Protein AF-A0A438EUP6-F1 (afdb_monomer)

Organism: Vitis vinifera (NCBI:txid29760)

Structure (mmCIF, N/CA/C/O backbone):
data_AF-A0A438EUP6-F1
#
_entry.id   AF-A0A438EUP6-F1
#
loop_
_atom_site.group_PDB
_atom_site.id
_atom_site.type_symbol
_atom_site.label_atom_id
_atom_site.label_alt_id
_atom_site.label_comp_id
_atom_site.label_asym_id
_atom_site.label_entity_id
_atom_site.label_seq_id
_atom_site.pdbx_PDB_ins_code
_atom_site.Cartn_x
_atom_site.Cartn_y
_atom_site.Cartn_z
_atom_site.occupancy
_atom_site.B_iso_or_equiv
_atom_site.auth_seq_id
_atom_site.auth_comp_id
_atom_site.auth_asym_id
_atom_site.auth_atom_id
_atom_site.pdbx_PDB_model_num
ATOM 1 N N . MET A 1 1 ? -11.609 48.259 -46.778 1.00 45.72 1 MET A N 1
ATOM 2 C CA . MET A 1 1 ? -11.400 47.012 -46.012 1.00 45.72 1 MET A CA 1
ATOM 3 C C . MET A 1 1 ? -10.054 47.133 -45.305 1.00 45.72 1 MET A C 1
ATOM 5 O O . MET A 1 1 ? -9.038 47.086 -45.980 1.00 45.72 1 MET A O 1
ATOM 9 N N . GLN A 1 2 ? -10.028 47.415 -44.001 1.00 51.19 2 GLN A N 1
ATOM 10 C CA . GLN A 1 2 ? -8.788 47.472 -43.207 1.00 51.19 2 GLN A CA 1
ATOM 11 C C . GLN A 1 2 ? -8.626 46.145 -42.447 1.00 51.19 2 GLN A C 1
ATOM 13 O O . GLN A 1 2 ? -9.627 45.656 -41.915 1.00 51.19 2 GLN A O 1
ATOM 18 N N . PRO A 1 3 ? -7.425 45.541 -42.387 1.00 52.53 3 PRO A N 1
ATOM 19 C CA . PRO A 1 3 ? -7.215 44.334 -41.605 1.00 52.53 3 PRO A CA 1
ATOM 20 C C . PRO A 1 3 ? -7.129 44.685 -40.114 1.00 52.53 3 PRO A C 1
ATOM 22 O O . PRO A 1 3 ? -6.519 45.675 -39.715 1.00 52.53 3 PRO A O 1
ATOM 25 N N . ARG A 1 4 ? -7.787 43.878 -39.282 1.00 51.81 4 ARG A N 1
ATOM 26 C CA . ARG A 1 4 ? -7.863 44.078 -37.830 1.00 51.81 4 ARG A CA 1
ATOM 27 C C . ARG A 1 4 ? -6.495 43.801 -37.179 1.00 51.81 4 ARG A C 1
ATOM 29 O O . ARG A 1 4 ? -5.836 42.850 -37.600 1.00 51.81 4 ARG A O 1
ATOM 36 N N . PRO A 1 5 ? -6.069 44.555 -36.147 1.00 56.19 5 PRO A N 1
ATOM 37 C CA . PRO A 1 5 ? -4.787 44.306 -35.495 1.00 56.19 5 PRO A CA 1
ATOM 38 C C . PRO A 1 5 ? -4.802 42.961 -34.764 1.00 56.19 5 PRO A C 1
ATOM 40 O O . PRO A 1 5 ? -5.725 42.674 -33.998 1.00 56.19 5 PRO A O 1
ATOM 43 N N . SER A 1 6 ? -3.763 42.153 -34.964 1.00 57.06 6 SER A N 1
ATOM 44 C CA . SER A 1 6 ? -3.532 40.944 -34.175 1.00 57.06 6 SER A CA 1
ATOM 45 C C . SER A 1 6 ? -3.096 41.342 -32.768 1.00 57.06 6 SER A C 1
ATOM 47 O O . SER A 1 6 ? -1.969 41.782 -32.556 1.00 57.06 6 SER A O 1
ATOM 49 N N . HIS A 1 7 ? -3.995 41.210 -31.795 1.00 60.62 7 HIS A N 1
ATOM 50 C CA . HIS A 1 7 ? -3.652 41.401 -30.391 1.00 60.62 7 HIS A CA 1
ATOM 51 C C . HIS A 1 7 ? -2.662 40.307 -29.953 1.00 60.62 7 HIS A C 1
ATOM 53 O O . HIS A 1 7 ? -2.971 39.122 -30.120 1.00 60.62 7 HIS A O 1
ATOM 59 N N . PRO A 1 8 ? -1.497 40.645 -29.372 1.00 54.81 8 PRO A N 1
ATOM 60 C CA . PRO A 1 8 ? -0.644 39.640 -28.763 1.00 54.81 8 PRO A CA 1
ATOM 61 C C . PRO A 1 8 ? -1.373 39.090 -27.536 1.00 54.81 8 PRO A C 1
ATOM 63 O O . PRO A 1 8 ? -1.639 39.806 -26.569 1.00 54.81 8 PRO A O 1
ATOM 66 N N . ARG A 1 9 ? -1.735 37.806 -27.580 1.00 56.28 9 ARG A N 1
ATOM 67 C CA . ARG A 1 9 ? -2.243 37.090 -26.412 1.00 56.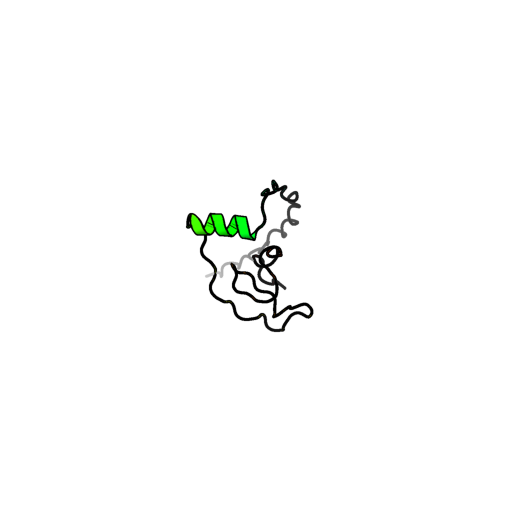28 9 ARG A CA 1
ATOM 68 C C . ARG A 1 9 ? -1.098 36.997 -25.410 1.00 56.28 9 ARG A C 1
ATOM 70 O O . ARG A 1 9 ? -0.232 36.134 -25.539 1.00 56.28 9 ARG A O 1
ATOM 77 N N . ALA A 1 10 ? -1.087 37.897 -24.429 1.00 56.62 10 ALA A N 1
ATOM 78 C CA . ALA A 1 10 ? -0.231 37.783 -23.261 1.00 56.62 10 ALA A CA 1
ATOM 79 C C . ALA A 1 10 ? -0.581 36.466 -22.558 1.00 56.62 10 ALA A C 1
ATOM 81 O O . ALA A 1 10 ? -1.569 36.358 -21.832 1.00 56.62 10 ALA A O 1
ATOM 82 N N . THR A 1 11 ? 0.198 35.428 -22.848 1.00 55.78 11 THR A N 1
ATOM 83 C CA . THR A 1 11 ? 0.100 34.135 -22.180 1.00 55.78 11 THR A CA 1
ATOM 84 C C . THR A 1 11 ? 0.889 34.265 -20.889 1.00 55.78 11 THR A C 1
ATOM 86 O O . THR A 1 11 ? 1.982 33.726 -20.745 1.00 55.78 11 THR A O 1
ATOM 89 N N . THR A 1 12 ? 0.366 35.065 -19.962 1.00 57.81 12 THR A N 1
ATOM 90 C CA . THR A 1 12 ? 0.886 35.121 -18.601 1.00 57.81 12 THR A CA 1
ATOM 91 C C . THR A 1 12 ? 0.506 33.802 -17.945 1.00 57.81 12 THR A C 1
ATOM 93 O O . THR A 1 12 ? -0.566 33.671 -17.357 1.00 57.81 12 THR A O 1
ATOM 96 N N . HIS A 1 13 ? 1.361 32.789 -18.096 1.00 60.84 13 HIS A N 1
ATOM 97 C CA . HIS A 1 13 ? 1.332 31.646 -17.198 1.00 60.84 13 HIS A CA 1
ATOM 98 C C . HIS A 1 13 ? 1.509 32.209 -15.783 1.00 60.84 13 HIS A C 1
ATOM 100 O O . HIS A 1 13 ? 2.512 32.886 -15.536 1.00 60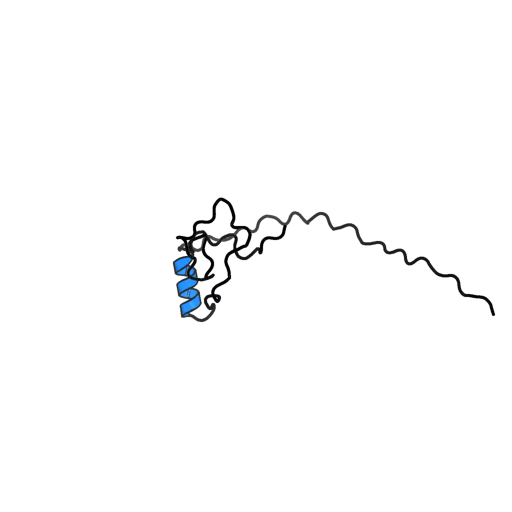.84 13 HIS A O 1
ATOM 106 N N . PRO A 1 14 ? 0.551 32.002 -14.860 1.00 63.56 14 PRO A N 1
ATOM 107 C CA . PRO A 1 14 ? 0.788 32.362 -13.474 1.00 63.56 14 PRO A CA 1
ATOM 108 C C . PRO A 1 14 ? 2.063 31.639 -13.022 1.00 63.56 14 PRO A C 1
ATOM 110 O O . PRO A 1 14 ? 2.250 30.473 -13.395 1.00 63.56 14 PRO A O 1
ATOM 113 N N . PRO A 1 15 ? 2.953 32.301 -12.263 1.00 65.88 15 PRO A N 1
ATOM 114 C CA . PRO A 1 15 ? 4.149 31.646 -11.763 1.00 65.88 15 PRO A CA 1
ATOM 115 C C . PRO A 1 15 ? 3.730 30.370 -11.022 1.00 65.88 15 PRO A C 1
ATOM 117 O O . PRO A 1 15 ? 2.697 30.384 -10.334 1.00 65.88 15 PRO A O 1
ATOM 120 N N . PRO A 1 16 ? 4.475 29.259 -11.173 1.00 62.62 16 PRO A N 1
ATOM 121 C CA . PRO A 1 16 ? 4.204 28.056 -10.406 1.00 62.62 16 PRO A CA 1
ATOM 122 C C . PRO A 1 16 ? 4.173 28.473 -8.942 1.00 62.62 16 PRO A C 1
ATOM 124 O O . PRO A 1 16 ? 5.144 29.034 -8.433 1.00 62.62 16 PRO A O 1
ATOM 127 N N . ARG A 1 17 ? 3.014 28.295 -8.294 1.00 64.50 17 ARG A N 1
ATOM 128 C CA . ARG A 1 17 ? 2.875 28.619 -6.873 1.00 64.50 17 ARG A CA 1
ATOM 129 C C . ARG A 1 17 ? 4.027 27.894 -6.179 1.00 64.50 17 ARG A C 1
ATOM 131 O O . ARG A 1 17 ? 4.131 26.685 -6.409 1.0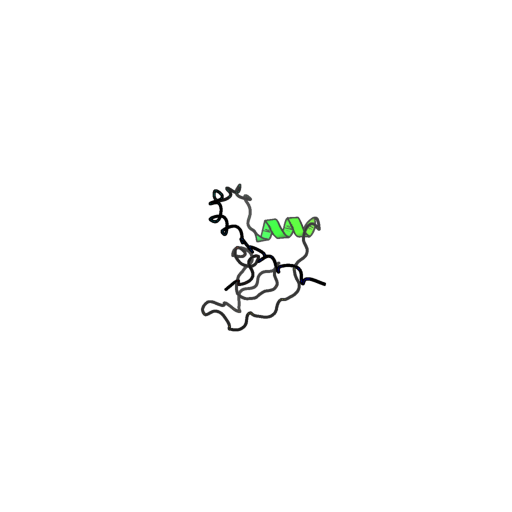0 64.50 17 ARG A O 1
ATOM 138 N N . PRO A 1 18 ? 4.896 28.584 -5.411 1.00 63.66 18 PRO A N 1
ATOM 139 C CA . PRO A 1 18 ? 5.948 27.903 -4.673 1.00 63.66 18 PRO A CA 1
ATOM 140 C C . PRO A 1 18 ? 5.230 26.822 -3.896 1.00 63.66 18 PRO A C 1
ATOM 142 O O . PRO A 1 18 ? 4.277 27.154 -3.187 1.00 63.66 18 PRO A O 1
ATOM 145 N N . TYR A 1 19 ? 5.569 25.560 -4.185 1.00 62.50 19 TYR A N 1
ATOM 146 C CA . TYR A 1 19 ? 4.916 24.379 -3.638 1.00 62.50 19 TYR A CA 1
ATOM 147 C C . TYR A 1 19 ? 4.561 24.698 -2.202 1.00 62.50 19 TYR A C 1
ATOM 149 O O . TYR A 1 19 ? 5.469 24.881 -1.392 1.00 62.50 19 TYR A O 1
ATOM 157 N N . ALA A 1 20 ? 3.271 24.933 -1.933 1.00 64.31 20 ALA A N 1
ATOM 158 C CA . ALA A 1 20 ? 2.860 25.350 -0.608 1.00 64.31 20 ALA A CA 1
ATOM 159 C C . ALA A 1 20 ? 3.418 24.268 0.304 1.00 64.31 20 ALA A C 1
ATOM 161 O O . ALA A 1 20 ? 3.066 23.101 0.110 1.00 64.31 20 ALA A O 1
ATOM 162 N N . GLN A 1 21 ? 4.363 24.641 1.172 1.00 66.62 21 GLN A N 1
ATOM 163 C CA . GLN A 1 21 ? 5.006 23.748 2.124 1.00 66.62 21 GLN A CA 1
ATOM 164 C C . GLN A 1 21 ? 3.900 23.314 3.076 1.00 66.62 21 GLN A C 1
ATOM 166 O O . GLN A 1 21 ? 3.664 23.916 4.120 1.00 66.62 21 GLN A O 1
ATOM 171 N N . ARG A 1 22 ? 3.099 22.351 2.620 1.00 71.06 22 ARG A N 1
ATOM 172 C CA . ARG A 1 22 ? 2.015 21.778 3.386 1.00 71.06 22 ARG A CA 1
ATOM 173 C C . ARG A 1 22 ? 2.712 21.069 4.531 1.00 71.06 22 ARG A C 1
ATOM 175 O O . ARG A 1 22 ? 3.578 20.237 4.252 1.00 71.06 22 ARG A O 1
ATOM 182 N N . PRO A 1 23 ? 2.368 21.397 5.785 1.00 80.12 23 PRO A N 1
ATOM 183 C CA . PRO A 1 23 ? 2.897 20.671 6.920 1.00 80.12 23 PRO A CA 1
ATOM 184 C C . PRO A 1 23 ? 2.768 19.169 6.670 1.00 80.12 23 PRO A C 1
ATOM 186 O O . PRO A 1 23 ? 1.747 18.711 6.137 1.00 80.12 23 PRO A O 1
ATOM 189 N N . ALA A 1 24 ? 3.819 18.420 7.006 1.00 81.62 24 ALA A N 1
ATOM 190 C CA . ALA A 1 24 ? 3.792 16.971 6.898 1.00 81.62 24 ALA A CA 1
ATOM 191 C C . ALA A 1 24 ? 2.549 16.446 7.627 1.00 81.62 24 ALA A C 1
ATOM 193 O O . ALA A 1 24 ? 2.246 16.869 8.746 1.00 81.62 24 ALA A O 1
ATOM 194 N N . ARG A 1 25 ? 1.798 15.555 6.974 1.00 84.06 25 ARG A N 1
ATOM 195 C CA . ARG A 1 25 ? 0.620 14.960 7.605 1.00 84.06 25 ARG A CA 1
ATOM 196 C C . ARG A 1 25 ? 1.087 14.135 8.796 1.00 84.06 25 ARG A C 1
ATOM 198 O O . ARG A 1 25 ? 1.924 13.250 8.647 1.00 84.06 25 ARG A O 1
ATOM 205 N N . GLN A 1 26 ? 0.524 14.428 9.958 1.00 86.38 26 GLN A N 1
ATOM 206 C CA . GLN A 1 26 ? 0.658 13.581 11.130 1.00 86.38 26 GLN A CA 1
ATOM 207 C C . GLN A 1 26 ? -0.403 12.488 11.031 1.00 86.38 26 GLN A C 1
ATOM 209 O O . GLN A 1 26 ? -1.589 12.782 10.890 1.00 86.38 26 GLN A O 1
ATOM 214 N N . PHE A 1 27 ? 0.032 11.234 11.059 1.00 84.31 27 PHE A N 1
ATOM 215 C CA . PHE A 1 27 ? -0.859 10.081 11.044 1.00 84.31 27 PHE A CA 1
ATOM 216 C C . PHE A 1 27 ? -0.866 9.424 12.417 1.00 84.31 27 PHE A C 1
ATOM 218 O O . PHE A 1 27 ? 0.176 9.298 13.061 1.00 84.31 27 PHE A O 1
ATOM 225 N N . THR A 1 28 ? -2.039 8.975 12.852 1.00 89.50 28 THR A N 1
ATOM 226 C CA . THR A 1 28 ? -2.151 8.115 14.027 1.00 89.50 28 THR A CA 1
ATOM 227 C C . THR A 1 28 ? -1.575 6.735 13.692 1.00 89.50 28 THR A C 1
ATOM 229 O O . THR A 1 28 ? -1.929 6.180 12.647 1.00 89.50 28 THR A O 1
ATOM 232 N N . PRO A 1 29 ? -0.711 6.156 14.544 1.00 86.81 29 PRO A N 1
ATOM 233 C CA . PRO A 1 29 ? -0.228 4.795 14.347 1.00 86.81 29 PRO A CA 1
ATOM 234 C C . PRO A 1 29 ? -1.389 3.795 14.281 1.00 86.81 29 PRO A C 1
ATOM 236 O O . PRO A 1 29 ? -2.295 3.837 15.110 1.00 86.81 29 PRO A O 1
ATOM 239 N N . LEU A 1 30 ? -1.344 2.864 13.324 1.00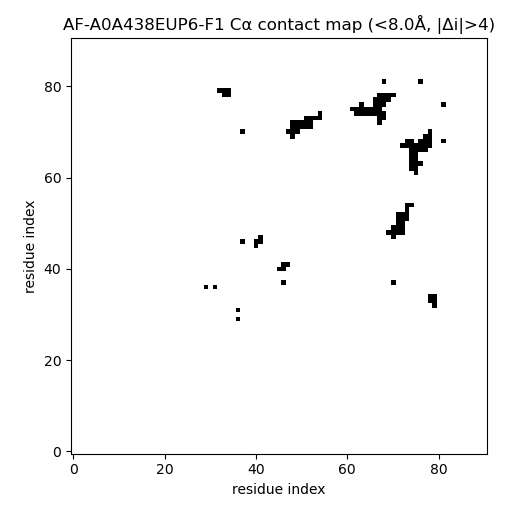 86.81 30 LEU A N 1
ATOM 240 C CA . LEU A 1 30 ? -2.402 1.861 13.121 1.00 86.81 30 LEU A CA 1
ATOM 241 C C . LEU A 1 30 ? -2.508 0.835 14.264 1.00 86.81 30 LEU A C 1
ATOM 243 O O . LEU A 1 30 ? -3.508 0.127 14.356 1.00 86.81 30 LEU A O 1
ATOM 247 N N . GLY A 1 31 ? -1.474 0.713 15.105 1.00 92.62 31 GLY A N 1
ATOM 248 C CA . GLY A 1 31 ? -1.416 -0.277 16.189 1.00 92.62 31 GLY A CA 1
ATOM 249 C C . GLY A 1 31 ? -1.338 -1.734 15.710 1.00 92.62 31 GLY A C 1
ATOM 250 O O . GLY A 1 31 ? -1.509 -2.654 16.505 1.00 92.62 31 GLY A O 1
ATOM 251 N N . MET A 1 32 ? -1.106 -1.960 14.416 1.00 93.81 32 MET A N 1
ATOM 252 C CA . MET A 1 32 ? -0.937 -3.275 13.798 1.00 93.81 32 MET A CA 1
ATOM 253 C C . MET A 1 32 ? -0.027 -3.178 12.569 1.00 93.81 32 MET A C 1
ATOM 255 O O . MET A 1 32 ? 0.213 -2.081 12.064 1.00 93.81 32 MET A O 1
ATOM 259 N N . THR A 1 33 ? 0.465 -4.324 12.099 1.00 89.94 33 THR A N 1
ATOM 260 C CA . THR A 1 33 ? 1.266 -4.429 10.872 1.00 89.94 33 THR A CA 1
ATOM 261 C C . THR A 1 33 ? 0.439 -4.080 9.636 1.00 89.94 33 THR A C 1
ATOM 263 O O . THR A 1 33 ? -0.792 -4.221 9.641 1.00 89.94 33 THR A O 1
ATOM 266 N N . LEU A 1 34 ? 1.100 -3.643 8.562 1.00 86.88 34 LEU A N 1
ATOM 267 C CA . LEU A 1 34 ? 0.420 -3.335 7.303 1.00 86.88 34 LEU A CA 1
ATOM 268 C C . LEU A 1 34 ? -0.276 -4.575 6.748 1.00 86.88 34 LEU A C 1
ATOM 270 O O . LEU A 1 34 ? -1.423 -4.482 6.321 1.00 86.88 34 LEU A O 1
ATOM 274 N N . THR A 1 35 ? 0.357 -5.745 6.843 1.00 88.06 35 THR A N 1
ATOM 275 C CA . THR A 1 35 ? -0.228 -7.027 6.433 1.00 88.06 35 THR A CA 1
ATOM 276 C C . THR A 1 35 ? -1.572 -7.260 7.109 1.00 88.06 35 THR A C 1
ATOM 278 O O . THR A 1 35 ? -2.563 -7.483 6.420 1.00 88.06 35 THR A O 1
ATOM 281 N N . LYS A 1 36 ? -1.644 -7.106 8.437 1.00 91.50 36 LYS A N 1
ATOM 282 C CA . LYS A 1 36 ? -2.882 -7.315 9.198 1.00 91.50 36 LYS A CA 1
ATOM 283 C C . LYS A 1 36 ? -3.948 -6.269 8.874 1.00 91.50 36 LYS A C 1
ATOM 285 O O . LYS A 1 36 ? -5.135 -6.585 8.831 1.00 91.50 36 LYS A O 1
ATOM 290 N N . ALA A 1 37 ? -3.545 -5.020 8.647 1.00 90.38 37 ALA A N 1
ATOM 291 C CA . ALA A 1 37 ? -4.471 -3.971 8.236 1.00 90.38 37 ALA A CA 1
ATOM 292 C C . ALA A 1 37 ? -5.083 -4.284 6.862 1.00 90.38 37 ALA A C 1
ATOM 294 O O . ALA A 1 37 ? -6.303 -4.227 6.703 1.00 90.38 37 ALA A O 1
ATOM 295 N N . PHE A 1 38 ? -4.254 -4.667 5.891 1.00 88.00 38 PHE A N 1
ATOM 296 C CA . PHE A 1 38 ? -4.712 -5.021 4.557 1.00 88.00 38 PHE A CA 1
ATOM 297 C C . PHE A 1 38 ? -5.552 -6.310 4.540 1.00 88.00 38 PHE A C 1
ATOM 299 O O . PHE A 1 38 ? -6.549 -6.353 3.824 1.00 88.00 38 PHE A O 1
ATOM 306 N N . GLU A 1 39 ? -5.234 -7.317 5.361 1.00 91.31 39 GLU A N 1
ATOM 307 C CA . GLU A 1 39 ? -6.063 -8.525 5.503 1.00 91.31 39 GLU A CA 1
ATOM 308 C C . GLU A 1 39 ? -7.476 -8.154 5.942 1.00 91.31 39 GLU A C 1
ATOM 310 O O . GLU A 1 39 ? -8.437 -8.469 5.246 1.00 91.31 39 GLU A O 1
ATOM 315 N N . LYS A 1 40 ? -7.598 -7.371 7.021 1.00 93.56 40 LYS A N 1
ATOM 316 C CA . LYS A 1 40 ? -8.901 -6.923 7.523 1.00 93.56 40 LYS A CA 1
ATOM 317 C C . LYS A 1 40 ? -9.686 -6.143 6.474 1.00 93.56 40 LYS A C 1
ATOM 319 O O . LYS A 1 40 ? -10.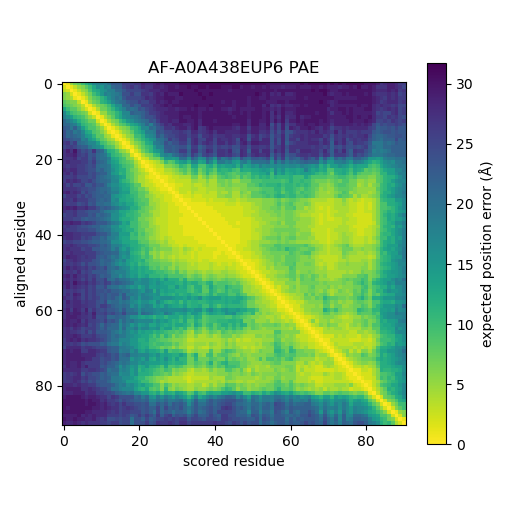887 -6.348 6.351 1.00 93.56 40 LYS A O 1
ATOM 324 N N . LEU A 1 41 ? -9.028 -5.247 5.734 1.00 91.31 41 LEU A N 1
ATOM 325 C CA . LEU A 1 41 ? -9.669 -4.459 4.676 1.00 91.31 41 LEU A CA 1
ATOM 326 C C . LEU A 1 41 ? -10.142 -5.332 3.507 1.00 91.31 41 LEU A C 1
ATOM 328 O O . LEU A 1 41 ? -11.198 -5.067 2.936 1.00 91.31 41 LEU A O 1
ATOM 332 N N . LYS A 1 42 ? -9.375 -6.364 3.153 1.00 90.12 42 LYS A N 1
ATOM 333 C CA . LYS A 1 42 ? -9.745 -7.339 2.124 1.00 90.12 42 LYS A CA 1
ATOM 334 C C . LYS A 1 42 ? -10.924 -8.194 2.591 1.00 90.12 42 LYS A C 1
ATOM 336 O O . LYS A 1 42 ? -11.851 -8.4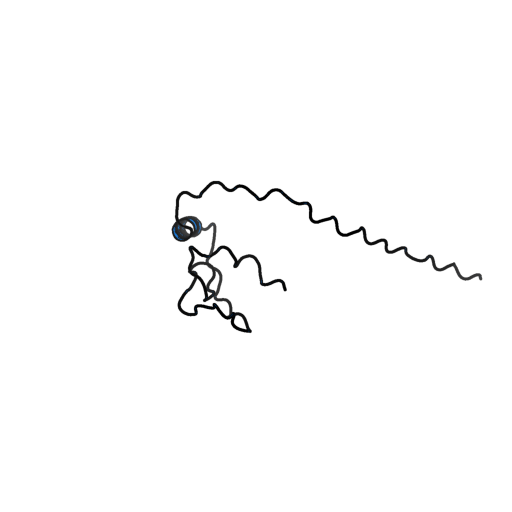04 1.818 1.00 90.12 42 LYS A O 1
ATOM 341 N N . ASP A 1 43 ? -10.922 -8.626 3.850 1.00 93.12 43 ASP A N 1
ATOM 342 C CA . ASP A 1 43 ? -11.976 -9.469 4.426 1.00 93.12 43 ASP A CA 1
ATOM 343 C C . ASP A 1 43 ? -13.335 -8.755 4.463 1.00 93.12 43 ASP A C 1
ATOM 345 O O . ASP A 1 43 ? -14.368 -9.381 4.237 1.00 93.12 43 ASP A O 1
ATOM 349 N N . VAL A 1 44 ? -13.345 -7.433 4.678 1.00 96.12 44 VAL A N 1
ATOM 350 C CA . VAL A 1 44 ? -14.565 -6.611 4.566 1.00 96.12 44 VAL A CA 1
ATOM 351 C C . VAL A 1 44 ? -14.846 -6.115 3.138 1.00 96.12 44 VAL A C 1
ATOM 353 O O . VAL A 1 44 ? -15.769 -5.330 2.932 1.00 96.12 44 VAL A O 1
ATOM 356 N N . GLY A 1 45 ? -14.053 -6.538 2.148 1.00 91.94 45 GLY A N 1
ATOM 357 C CA . GLY A 1 45 ? -14.244 -6.199 0.734 1.00 91.94 45 GLY A CA 1
ATOM 358 C C . GLY A 1 45 ? -13.960 -4.739 0.372 1.00 91.94 45 GLY A C 1
ATOM 359 O O . GLY A 1 45 ? -14.381 -4.279 -0.686 1.00 91.94 45 GLY A O 1
ATOM 360 N N . LEU A 1 46 ? -13.254 -3.992 1.227 1.00 92.12 46 LEU A N 1
ATOM 361 C CA . LEU A 1 46 ? -12.903 -2.591 0.967 1.00 92.12 46 LEU A CA 1
ATOM 362 C C . LEU A 1 46 ? -11.729 -2.446 -0.005 1.00 92.12 46 LEU A C 1
ATOM 364 O O . LEU A 1 46 ? -11.559 -1.388 -0.610 1.00 92.12 46 LEU A O 1
ATOM 368 N N . ILE A 1 47 ? -10.915 -3.493 -0.144 1.00 88.75 47 ILE A N 1
ATOM 369 C CA . ILE A 1 47 ? -9.797 -3.538 -1.085 1.00 88.75 47 ILE A CA 1
ATOM 370 C C . ILE A 1 47 ? -9.741 -4.889 -1.794 1.00 88.75 47 ILE A C 1
ATOM 372 O O . ILE A 1 47 ? -10.178 -5.910 -1.267 1.00 88.75 47 ILE A O 1
ATOM 376 N N . VAL A 1 48 ? -9.119 -4.892 -2.969 1.00 86.75 48 VAL A N 1
ATOM 377 C CA . VAL A 1 48 ? -8.800 -6.095 -3.741 1.00 86.75 48 VAL A CA 1
ATOM 378 C C . VAL A 1 48 ? -7.308 -6.052 -4.088 1.00 86.75 48 VAL A C 1
ATOM 380 O O . VAL A 1 48 ? -6.812 -4.973 -4.428 1.00 86.75 48 VAL A O 1
ATOM 383 N N . PRO A 1 49 ? -6.574 -7.180 -4.006 1.00 83.19 49 PRO A N 1
ATOM 384 C CA . PRO A 1 49 ? -5.192 -7.237 -4.469 1.00 83.19 49 PRO A CA 1
ATOM 385 C C . PRO A 1 49 ? -5.078 -6.817 -5.937 1.00 83.19 49 PRO A C 1
ATOM 387 O O . PRO A 1 49 ? -5.868 -7.236 -6.784 1.00 83.19 49 PRO A O 1
ATOM 390 N N . LEU A 1 50 ? -4.078 -5.999 -6.261 1.00 83.38 50 LEU A N 1
ATOM 391 C CA . LEU A 1 50 ? -3.826 -5.605 -7.645 1.00 83.38 50 LEU A CA 1
ATOM 392 C C . LEU A 1 50 ? -3.261 -6.781 -8.436 1.00 83.38 50 LEU A C 1
ATOM 394 O O . LEU A 1 50 ? -2.463 -7.548 -7.900 1.00 83.38 50 LEU A O 1
ATOM 398 N N . ALA A 1 51 ? -3.612 -6.873 -9.720 1.00 80.19 51 ALA A N 1
ATOM 399 C CA . ALA A 1 51 ? -3.013 -7.828 -10.651 1.00 80.19 51 ALA A CA 1
ATOM 400 C C . ALA A 1 51 ? -1.471 -7.699 -10.703 1.00 80.19 51 ALA A C 1
ATOM 402 O O . ALA A 1 51 ? -0.947 -6.607 -10.434 1.00 80.19 51 ALA A O 1
ATOM 403 N N . PRO A 1 52 ? -0.743 -8.774 -11.073 1.00 76.88 52 PRO A N 1
ATOM 404 C CA . PRO A 1 52 ? 0.704 -8.730 -11.262 1.00 76.88 52 PRO A CA 1
ATOM 405 C C . PRO A 1 52 ? 1.101 -7.588 -12.184 1.00 76.88 52 PRO A C 1
ATOM 407 O O . PRO A 1 52 ? 0.560 -7.444 -13.281 1.00 76.88 52 PRO A O 1
ATOM 410 N N . ARG A 1 53 ? 2.047 -6.764 -11.735 1.00 74.94 53 ARG A N 1
ATOM 411 C CA . ARG A 1 53 ? 2.654 -5.743 -12.590 1.00 74.94 53 ARG A CA 1
ATOM 412 C C . ARG A 1 53 ? 4.004 -6.243 -13.074 1.00 74.94 53 ARG A C 1
ATOM 414 O O . ARG A 1 53 ? 4.736 -6.898 -12.337 1.00 74.94 53 ARG A O 1
ATOM 421 N N . HI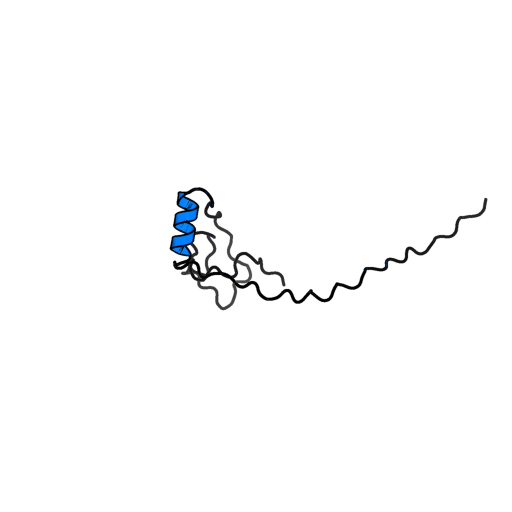S A 1 54 ? 4.323 -5.916 -14.320 1.00 73.69 54 HIS A N 1
ATOM 422 C CA . HIS A 1 54 ? 5.617 -6.234 -14.909 1.00 73.69 54 HIS A CA 1
ATOM 423 C C . HIS A 1 54 ? 6.759 -5.602 -14.106 1.00 73.69 54 HIS A C 1
ATOM 425 O O . HIS A 1 54 ? 6.589 -4.535 -13.507 1.00 73.69 54 HIS A O 1
ATOM 431 N N . LEU A 1 55 ? 7.921 -6.260 -14.108 1.00 74.00 55 LEU A N 1
ATOM 432 C CA . LEU A 1 55 ? 9.117 -5.713 -13.477 1.00 74.00 55 LEU A CA 1
ATOM 433 C C . LEU A 1 55 ? 9.481 -4.352 -14.096 1.00 74.00 55 LEU A C 1
ATOM 435 O O . LEU A 1 55 ? 9.362 -4.188 -15.315 1.00 74.00 55 LEU A O 1
ATOM 439 N N . PRO A 1 56 ? 9.954 -3.390 -13.283 1.00 72.25 56 PRO A N 1
ATOM 440 C CA . PRO A 1 56 ? 10.469 -2.135 -13.806 1.00 72.25 56 PRO A CA 1
ATOM 441 C C . PRO A 1 56 ? 11.702 -2.398 -14.682 1.00 72.25 56 PRO A C 1
ATOM 443 O O . PRO A 1 56 ? 12.597 -3.153 -14.300 1.00 72.25 56 PRO A O 1
ATOM 446 N N . TYR A 1 57 ? 11.745 -1.759 -15.853 1.00 70.38 57 TYR A N 1
ATOM 447 C CA . TYR A 1 57 ? 12.920 -1.730 -16.720 1.00 70.38 57 TYR A CA 1
ATOM 448 C C . TYR A 1 57 ? 13.416 -0.282 -16.866 1.00 70.38 57 TYR A C 1
ATOM 450 O O . TYR A 1 57 ? 12.612 0.581 -17.231 1.00 70.38 57 TYR A O 1
ATOM 458 N N . PRO A 1 58 ? 14.711 -0.000 -16.625 1.00 80.94 58 PRO A N 1
ATOM 459 C CA . PRO A 1 58 ? 15.755 -0.924 -16.163 1.00 80.94 58 PRO A CA 1
ATOM 460 C C . PRO A 1 58 ? 15.579 -1.330 -14.687 1.00 80.94 58 PRO A C 1
ATOM 462 O O . PRO A 1 58 ? 14.951 -0.616 -13.906 1.00 80.94 58 PRO A O 1
ATOM 465 N N . ILE A 1 59 ? 16.138 -2.482 -14.305 1.00 77.75 59 ILE A N 1
ATOM 466 C CA . ILE A 1 59 ? 16.030 -3.021 -12.940 1.00 77.75 59 ILE A CA 1
ATOM 467 C C . ILE A 1 59 ? 16.842 -2.136 -11.972 1.00 77.75 59 ILE A C 1
ATOM 469 O O . ILE A 1 59 ? 18.037 -1.936 -12.204 1.00 77.75 59 ILE A O 1
ATOM 473 N N . PRO A 1 60 ? 16.241 -1.615 -10.883 1.00 78.94 60 PRO A N 1
ATOM 474 C CA . PRO A 1 60 ? 16.970 -0.825 -9.894 1.00 78.94 60 PRO A CA 1
ATOM 475 C C . PRO A 1 60 ? 18.100 -1.618 -9.204 1.00 78.94 60 PRO A C 1
ATOM 477 O O . PRO A 1 60 ? 17.926 -2.805 -8.931 1.00 78.94 60 PRO A O 1
ATOM 480 N N . PRO A 1 61 ? 19.218 -0.974 -8.816 1.00 74.56 61 PRO A N 1
ATOM 481 C CA . PRO A 1 61 ? 20.382 -1.646 -8.218 1.00 74.56 61 PRO A CA 1
ATOM 482 C C . PRO A 1 61 ? 20.123 -2.327 -6.862 1.00 74.56 61 PRO A C 1
ATOM 484 O O . PRO A 1 61 ? 20.934 -3.131 -6.416 1.00 74.56 61 PRO A O 1
ATOM 487 N N . HIS A 1 62 ? 18.992 -2.038 -6.214 1.00 73.19 62 HIS A N 1
ATOM 488 C CA . HIS A 1 62 ? 18.579 -2.645 -4.940 1.00 73.19 62 HIS A CA 1
ATOM 489 C C . HIS A 1 62 ? 17.314 -3.499 -5.078 1.00 73.19 62 HIS A C 1
ATOM 491 O O . HIS A 1 62 ? 16.601 -3.735 -4.105 1.00 73.19 62 HIS A O 1
ATOM 497 N N . PHE A 1 63 ? 16.995 -3.927 -6.299 1.00 75.69 63 PHE A N 1
ATOM 498 C CA . PHE A 1 63 ? 15.829 -4.752 -6.556 1.00 75.69 63 PHE A CA 1
ATOM 499 C C . PHE A 1 63 ? 16.016 -6.165 -5.987 1.00 75.69 63 PHE A C 1
ATOM 501 O O . PHE A 1 63 ? 16.840 -6.938 -6.475 1.00 75.69 63 PHE A O 1
ATOM 508 N N . CYS A 1 64 ? 15.223 -6.518 -4.974 1.00 76.56 64 CYS A N 1
ATOM 509 C CA . CYS A 1 64 ? 15.193 -7.870 -4.423 1.00 76.56 64 CYS A CA 1
ATOM 510 C C . CYS A 1 64 ? 14.083 -8.702 -5.084 1.00 76.56 64 CYS A C 1
ATOM 512 O O . CYS A 1 64 ? 12.919 -8.615 -4.698 1.00 76.56 64 CYS A O 1
ATOM 514 N N . SER A 1 65 ? 14.431 -9.546 -6.059 1.00 74.06 65 SER A N 1
ATOM 515 C CA . SER A 1 65 ? 13.462 -10.414 -6.756 1.00 74.06 65 SER A CA 1
ATOM 516 C C . SER A 1 65 ? 12.760 -11.426 -5.842 1.00 74.06 65 SER A C 1
ATOM 518 O O . SER A 1 65 ? 11.686 -11.918 -6.173 1.00 74.06 65 SER A O 1
ATOM 520 N N . HIS A 1 66 ? 13.360 -11.750 -4.694 1.00 77.12 66 HIS A N 1
ATOM 521 C CA . HIS A 1 66 ? 12.818 -12.722 -3.742 1.00 77.12 66 HIS A CA 1
ATOM 522 C C . HIS A 1 66 ? 11.728 -12.132 -2.838 1.00 77.12 66 HIS A C 1
ATOM 524 O O . HIS A 1 66 ? 10.928 -12.876 -2.270 1.00 77.12 66 HIS A O 1
ATOM 530 N N . GLU A 1 67 ? 11.671 -10.805 -2.703 1.00 81.00 67 GLU A N 1
ATOM 531 C CA . GLU A 1 67 ? 10.631 -10.140 -1.925 1.00 81.00 67 GLU A CA 1
ATOM 532 C C . GLU A 1 67 ? 9.425 -9.813 -2.802 1.00 81.00 67 GLU A C 1
ATOM 534 O O . GLU A 1 67 ? 9.561 -9.249 -3.888 1.00 81.00 67 GLU A O 1
ATOM 539 N N . HIS A 1 68 ? 8.232 -10.141 -2.312 1.00 77.88 68 HIS A N 1
ATOM 540 C CA . HIS A 1 68 ? 6.976 -9.866 -2.995 1.00 77.88 68 HIS A CA 1
ATOM 541 C C . HIS A 1 68 ? 5.962 -9.257 -2.024 1.00 77.88 68 HIS A C 1
ATOM 543 O O . HIS A 1 68 ? 5.838 -9.685 -0.874 1.00 77.88 68 HIS A O 1
ATOM 549 N N . CYS A 1 69 ? 5.209 -8.267 -2.498 1.00 81.25 69 CYS A N 1
ATOM 550 C CA . CYS A 1 69 ? 4.087 -7.710 -1.757 1.00 81.25 69 CYS A CA 1
ATOM 551 C C . CYS A 1 69 ? 2.804 -8.450 -2.153 1.00 81.25 69 CYS A C 1
ATOM 553 O O . CYS A 1 69 ? 2.465 -8.550 -3.332 1.00 81.25 69 CYS A O 1
ATOM 555 N N . LEU A 1 70 ? 2.064 -8.941 -1.158 1.00 79.88 70 LEU A N 1
ATOM 556 C CA . LEU A 1 70 ? 0.835 -9.718 -1.369 1.00 79.88 70 LEU A CA 1
ATOM 557 C C . LEU A 1 70 ? -0.328 -8.879 -1.935 1.00 79.88 70 LEU A C 1
ATOM 559 O O . LEU A 1 70 ? -1.296 -9.431 -2.452 1.00 79.88 70 LEU A O 1
ATOM 563 N N . TYR A 1 71 ? -0.238 -7.548 -1.845 1.00 77.88 71 TYR A N 1
ATOM 564 C CA . TYR A 1 71 ? -1.321 -6.621 -2.201 1.00 77.88 71 TYR A CA 1
ATOM 565 C C . TYR A 1 71 ? -1.074 -5.869 -3.505 1.00 77.88 71 TYR A C 1
ATOM 567 O O . TYR A 1 71 ? -2.008 -5.608 -4.264 1.00 77.88 71 TYR A O 1
ATOM 575 N N . HIS A 1 72 ? 0.185 -5.556 -3.796 1.00 74.38 72 HIS A N 1
ATOM 576 C CA . HIS A 1 72 ? 0.619 -5.042 -5.085 1.00 74.38 72 HIS A CA 1
ATOM 577 C C . HIS A 1 72 ? 1.638 -6.049 -5.592 1.00 74.38 72 HIS A C 1
ATOM 579 O O . HIS A 1 72 ? 2.771 -6.013 -5.132 1.00 74.38 72 HIS A O 1
ATOM 585 N N . GLN A 1 73 ? 1.214 -6.969 -6.463 1.00 71.00 73 GLN A N 1
ATOM 586 C CA . GLN A 1 73 ? 1.984 -8.111 -6.982 1.00 71.00 73 GLN A CA 1
ATOM 587 C C . GLN A 1 73 ? 3.206 -7.672 -7.834 1.00 71.00 73 GLN A C 1
ATOM 589 O O . GLN A 1 73 ? 3.316 -7.971 -9.021 1.00 71.00 73 GLN A O 1
ATOM 594 N N . ILE A 1 74 ? 4.101 -6.897 -7.223 1.00 71.06 74 ILE A N 1
ATOM 595 C CA . ILE A 1 74 ? 5.366 -6.352 -7.704 1.00 71.06 74 ILE A CA 1
ATOM 596 C C . ILE A 1 74 ? 6.452 -6.992 -6.840 1.00 71.06 74 ILE A C 1
ATOM 598 O O . ILE A 1 74 ? 6.344 -7.026 -5.612 1.00 71.06 74 ILE A O 1
ATOM 602 N N . GLN A 1 75 ? 7.500 -7.484 -7.489 1.00 73.81 75 GLN A N 1
ATOM 603 C CA . GLN A 1 75 ? 8.709 -7.951 -6.813 1.00 73.81 75 GLN A CA 1
ATOM 604 C C . GLN A 1 75 ? 9.564 -6.757 -6.360 1.00 73.81 75 GLN A C 1
ATOM 606 O O . GLN A 1 75 ? 9.516 -5.692 -6.974 1.00 73.81 75 GLN A O 1
ATOM 611 N N . GLY A 1 76 ? 10.351 -6.916 -5.300 1.00 79.06 76 GLY A N 1
ATOM 612 C CA . GLY A 1 76 ? 11.289 -5.896 -4.823 1.00 79.06 76 GLY A CA 1
ATOM 613 C C . GLY A 1 76 ? 11.026 -5.364 -3.416 1.00 79.06 76 GLY A C 1
ATOM 614 O O . GLY A 1 76 ? 11.877 -4.639 -2.913 1.00 79.06 76 GLY A O 1
ATOM 615 N N . HIS A 1 77 ? 9.882 -5.680 -2.797 1.00 81.06 77 HIS A N 1
ATOM 616 C CA . HIS A 1 77 ? 9.598 -5.344 -1.394 1.00 81.06 77 HIS A CA 1
ATOM 617 C C . HIS A 1 77 ? 8.511 -6.246 -0.797 1.00 81.06 77 HIS A C 1
ATOM 619 O O . HIS A 1 77 ? 7.626 -6.721 -1.512 1.00 81.06 77 HIS A O 1
ATOM 625 N N . ASN A 1 78 ? 8.539 -6.432 0.523 1.00 81.56 78 ASN A N 1
ATOM 626 C CA . ASN A 1 78 ? 7.447 -7.052 1.279 1.00 81.56 78 ASN A CA 1
ATOM 627 C C . ASN A 1 78 ? 6.329 -6.041 1.633 1.00 81.56 78 ASN A C 1
ATOM 629 O O . ASN A 1 78 ? 6.466 -4.829 1.454 1.00 81.56 78 ASN A O 1
ATOM 633 N N . THR A 1 79 ? 5.204 -6.533 2.157 1.00 83.56 79 THR A N 1
ATOM 634 C CA . THR A 1 79 ? 4.039 -5.698 2.501 1.00 83.56 79 THR A CA 1
ATOM 635 C C . THR A 1 79 ? 4.309 -4.661 3.595 1.00 83.56 79 THR A C 1
ATOM 637 O O . THR A 1 79 ? 3.736 -3.574 3.546 1.00 83.56 79 THR A O 1
ATOM 640 N N . GLU A 1 80 ? 5.201 -4.936 4.545 1.00 84.19 80 GLU A N 1
ATOM 641 C CA . GLU A 1 80 ? 5.542 -3.984 5.612 1.00 84.19 80 GLU A CA 1
ATOM 642 C C . GLU A 1 80 ? 6.383 -2.808 5.093 1.00 84.19 80 GLU A C 1
ATOM 644 O O . GLU A 1 80 ? 6.294 -1.694 5.606 1.00 84.19 80 GLU A O 1
ATOM 649 N N . CYS A 1 81 ? 7.140 -3.019 4.015 1.00 77.31 81 CYS A N 1
ATOM 650 C CA . CYS A 1 81 ? 7.912 -1.990 3.320 1.00 77.31 81 CYS A CA 1
ATOM 651 C C . CYS A 1 81 ? 7.126 -1.309 2.185 1.00 77.31 81 CYS A C 1
ATOM 653 O O . CYS A 1 81 ? 7.703 -0.579 1.377 1.00 77.31 81 CYS A O 1
ATOM 655 N N . CYS A 1 82 ? 5.808 -1.517 2.109 1.00 77.00 82 CYS A N 1
ATOM 656 C CA . CYS A 1 82 ? 4.943 -0.938 1.083 1.00 77.00 82 CYS A CA 1
ATOM 657 C C . CYS A 1 82 ? 4.650 0.552 1.357 1.00 77.00 82 CYS A C 1
ATOM 659 O O . CYS A 1 82 ? 3.509 0.957 1.570 1.00 77.00 82 CYS A O 1
ATOM 661 N N . SER A 1 83 ? 5.690 1.385 1.346 1.00 64.50 83 SER A N 1
ATOM 662 C CA . SER A 1 83 ? 5.604 2.836 1.552 1.00 64.50 83 SER A CA 1
ATOM 663 C C . SER A 1 83 ? 5.797 3.649 0.264 1.00 64.50 83 SER A C 1
ATOM 665 O O . SER A 1 83 ? 5.432 4.822 0.232 1.00 64.50 83 SER A O 1
ATOM 667 N N . HIS A 1 84 ? 6.304 3.034 -0.815 1.00 55.03 84 HIS A N 1
ATOM 668 C CA . HIS A 1 84 ? 6.745 3.752 -2.023 1.00 55.03 84 H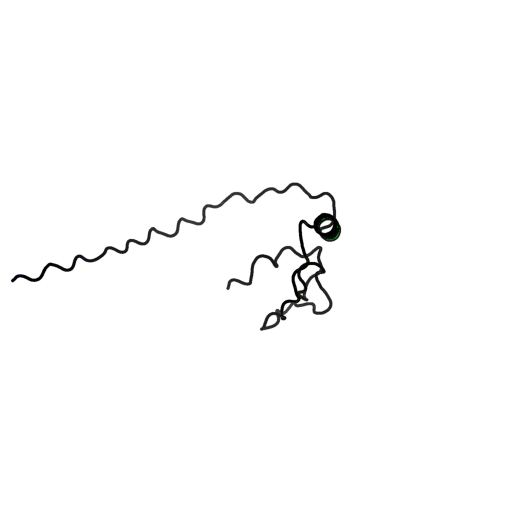IS A CA 1
ATOM 669 C C . HIS A 1 84 ? 5.958 3.457 -3.315 1.00 55.03 84 HIS A C 1
ATOM 671 O O . HIS A 1 84 ? 6.034 4.233 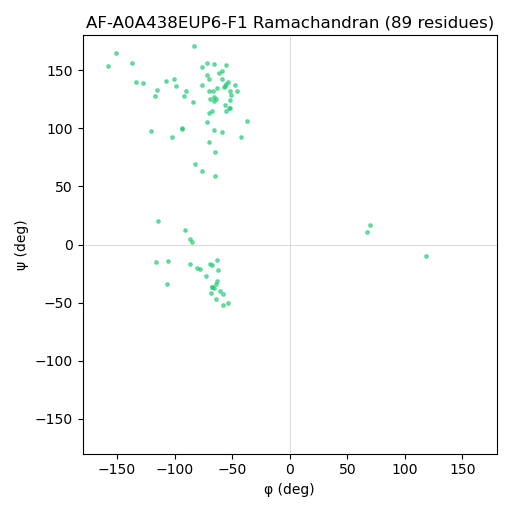-4.262 1.00 55.03 84 HIS A O 1
ATOM 677 N N . SER A 1 85 ? 5.151 2.394 -3.374 1.00 45.12 85 SER A N 1
ATOM 678 C CA . SER A 1 85 ? 4.573 1.915 -4.647 1.00 45.12 85 SER A CA 1
ATOM 679 C C . SER A 1 85 ? 3.272 2.606 -5.097 1.00 45.12 85 SER A C 1
ATOM 681 O O . SER A 1 85 ? 2.729 2.251 -6.141 1.00 45.12 85 SER A O 1
ATOM 683 N N . ILE A 1 86 ? 2.771 3.611 -4.363 1.00 43.88 86 ILE A N 1
ATOM 684 C CA . ILE A 1 86 ? 1.677 4.486 -4.848 1.00 43.88 86 ILE A CA 1
ATOM 685 C C . ILE A 1 86 ? 2.218 5.666 -5.674 1.00 43.88 86 ILE A C 1
ATOM 687 O O . ILE A 1 86 ? 1.490 6.260 -6.468 1.00 43.88 86 ILE A O 1
ATOM 691 N N . MET A 1 87 ? 3.510 5.973 -5.579 1.00 38.53 87 MET A N 1
ATOM 692 C CA . MET A 1 87 ? 4.139 6.990 -6.414 1.00 38.53 87 MET A CA 1
ATOM 693 C C . MET A 1 87 ? 4.918 6.272 -7.504 1.00 38.53 87 MET A C 1
ATOM 695 O O . MET A 1 87 ? 6.067 5.881 -7.317 1.00 38.53 87 MET A O 1
ATOM 699 N N . GLY A 1 88 ? 4.254 6.072 -8.646 1.00 39.00 88 GLY A N 1
ATOM 700 C CA . GLY A 1 88 ? 4.940 5.713 -9.878 1.00 39.00 88 GLY A CA 1
ATOM 701 C C . GLY A 1 88 ? 6.158 6.609 -10.044 1.00 39.00 88 GLY A C 1
ATOM 702 O O . GLY A 1 88 ? 6.050 7.818 -9.840 1.00 39.00 88 GLY A O 1
ATOM 703 N N . TYR A 1 89 ? 7.290 5.981 -10.351 1.00 37.56 89 TYR A N 1
ATOM 704 C CA . TYR A 1 89 ? 8.558 6.605 -10.693 1.00 37.56 89 TYR A CA 1
ATOM 705 C C . TYR A 1 89 ? 8.300 7.794 -11.629 1.00 37.56 89 TYR A C 1
ATOM 707 O O . TYR A 1 89 ? 8.149 7.639 -12.839 1.00 37.56 89 TYR A O 1
ATOM 715 N N . ARG A 1 90 ? 8.159 8.986 -11.049 1.00 34.38 90 ARG A N 1
ATOM 716 C CA . ARG A 1 90 ? 8.257 10.249 -11.761 1.00 34.38 90 ARG A CA 1
ATOM 717 C C . ARG A 1 90 ? 9.708 10.650 -11.601 1.00 34.38 90 ARG A C 1
ATOM 719 O O . ARG A 1 90 ? 10.118 11.062 -10.519 1.00 34.38 90 ARG A O 1
ATOM 726 N N . THR A 1 91 ? 10.453 10.390 -12.669 1.00 36.09 91 THR A N 1
ATOM 727 C CA . THR A 1 91 ? 11.644 11.151 -13.052 1.00 36.09 91 THR A CA 1
ATOM 728 C C . THR A 1 91 ? 11.410 12.645 -12.887 1.00 36.09 91 THR A C 1
ATOM 730 O O . THR A 1 91 ? 10.283 13.079 -13.238 1.00 36.09 91 THR A O 1
#

Sequence (91 aa):
MQPRPSHPRATTHPPPRPYAQRPARQFTPLGMTLTKAFEKLKDVGLIVPLAPRHLPYPIPPHFCSHEHCLYHQIQGHNTECCSHSIMGYRT

Radius of gyration: 23.26 Å; Cα contacts (8 Å, |Δi|>4): 63; chains: 1; bounding box: 35×60×62 Å

Foldseek 3Di:
DDDDDDDPPPPPPPPDDPPPPPPDDDDDDPPDAQVVVVVVCVVVPVADADDADDADPPHDPQFDQVEADRRDGYGRHYRRPPPDVVDDDDD

Mean predicted aligned error: 14.41 Å

Secondary structure (DSSP, 8-state):
-PPPP-------PPPPPP---PPPPP----SS-HHHHHHHHHHTTS--PBPPPPPPSSPPTT--TT-B-SSB--BS--GGGTTSTTS----

Solvent-accessible surface area (backbone atoms only — not comparable to full-atom values): 6271 Å² total; per-residue (Å²): 139,82,85,79,83,82,74,80,78,79,78,75,71,74,73,80,70,72,75,74,84,65,75,79,83,86,74,81,82,82,88,63,55,52,57,60,54,50,49,54,35,38,76,74,63,78,48,74,65,47,72,75,51,80,80,68,82,78,73,59,97,80,60,36,78,86,30,54,15,86,51,53,38,35,68,42,37,40,48,80,66,67,82,56,85,87,59,70,90,74,126

pLDDT: mean 72.98, std 15.43, range [34.38, 96.12]